Protein AF-A8S3M1-F1 (afdb_monomer)

InterPro domains:
  IPR000883 Cytochrome c oxidase subunit I [PF00115] (1-143)
  IPR000883 Cytochrome c oxidase subunit I [PR01165] (28-47)
  IPR000883 Cytochrome c oxidase subunit I [PR01165] (79-100)
  IPR000883 Cytochrome c oxidase subunit I [PR01165] (126-141)
  IPR000883 Cytochrome c oxidase subunit I [PTHR10422] (1-142)
  IPR023615 Cytochrome c oxidase, subunit I, copper-binding site [PS00077] (81-136)
  IPR023616 Cytochrome c oxidase-like, subunit I domain [PS50855] (1-143)
  IPR036927 Cytochrome c oxidase-like, subunit I superfamily [G3DSA:1.20.210.10] (1-143)
  IPR036927 Cytochrome c oxidase-like, subunit I superfamily [SSF81442] (1-143)

Sequence (143 aa):
SSILGAANFVTTMINMRPGVMELKRVSLFVWSVVITAFLLVLAMPVLAGALTMLLTDRHFNTSFFDPSGGGDPILFVHLFWFFGHPEVYILILPGFGIISHVVKVHCGKKRVFGTLGMIYAMVSIGILGFLVWGHHMFTVGMN

Secondary structure (DSSP, 8-state):
-HHHHHHHHHHHHHHSS-TT--GGGS-HHHHHHHHHHHHHHHHHHHHHHHHHHHHHHHHS---SS-GGGT--HHHHHHHHHHHHHHHHHHHHHHHHHHHHHHHHHHTT-SS-TTHHHHHHHHHHHHHHTTS-GGGGGTTS---

Solvent-accessible surface area (backbone atoms only — not comparable to full-atom values): 7899 Å² total; per-residue (Å²): 113,72,49,64,51,16,53,50,47,42,52,42,64,72,72,66,54,62,95,86,63,55,77,92,72,54,52,60,39,61,50,22,46,37,53,32,18,53,48,40,57,64,29,47,58,45,38,54,48,45,51,49,48,52,50,32,39,74,74,66,79,46,35,64,49,39,61,92,67,73,18,40,58,64,56,53,54,52,35,46,29,54,22,51,44,37,47,59,48,49,66,45,37,42,51,54,12,51,49,51,53,53,52,22,58,78,69,71,43,98,59,59,82,58,54,69,59,51,50,50,51,54,52,49,52,59,60,51,32,72,74,52,32,66,72,82,42,74,84,76,72,76,131

pLDDT: mean 96.69, std 3.25, range [77.25, 98.75]

Organism: Sinonovacula constricta (NCBI:txid98310)

Foldseek 3Di:
DLLVVLVVLLCCVVPVDDPPDDPLNDAQLSLLSNLLSVLCNPLVVLVVVLVVQVVCVVPVVDPQPPVVNPHNVVSSLVSVLLNVLSVVSSVCSSVVRVVQVVCCVVVVHPHRPPSVVSSVVNNCSSVCSNVCSCVVVPPVDDD

Radius of gyration: 19.3 Å; Cα contacts (8 Å, |Δi|>4): 147; chains: 1; bounding box: 44×35×56 Å

Nearest PDB structures (foldseek):
  8d4t-assembly1_N  TM=9.983E-01  e=1.694E-12  Bos taurus
  7vuw-assembly2_N  TM=9.979E-01  e=2.385E-12  Bos taurus
  3abl-assembly1_A  TM=9.981E-01  e=6.659E-12  Bos taurus
  8ugh-assembly1_4A  TM=9.955E-01  e=5.476E-12  Sus scrofa
  8pw6-assembly1_n  TM=9.921E-01  e=1.387E-11  Mus musculus

Structure (mmCIF, N/CA/C/O backbone):
data_AF-A8S3M1-F1
#
_entry.id   AF-A8S3M1-F1
#
loop_
_atom_site.group_PDB
_atom_site.id
_atom_site.type_symbol
_atom_site.label_atom_id
_atom_site.label_alt_id
_atom_site.label_comp_id
_atom_site.label_asym_id
_atom_site.label_entity_id
_atom_site.label_seq_id
_atom_site.pdbx_PDB_ins_code
_atom_site.Cartn_x
_atom_site.Cartn_y
_atom_site.Cartn_z
_atom_site.occupancy
_atom_site.B_iso_or_equiv
_atom_site.auth_seq_id
_atom_site.auth_comp_id
_atom_site.auth_asym_id
_atom_site.auth_atom_id
_atom_site.pdbx_PDB_model_num
ATOM 1 N N . SER A 1 1 ? -5.291 12.418 -5.589 1.00 84.94 1 SER A N 1
ATOM 2 C CA . SER A 1 1 ? -4.151 11.490 -5.742 1.00 84.94 1 SER A CA 1
ATOM 3 C C . SER A 1 1 ? -4.105 10.547 -4.545 1.00 84.94 1 SER A C 1
ATOM 5 O O . SER A 1 1 ? -4.227 11.034 -3.424 1.00 84.94 1 SER A O 1
ATOM 7 N N . SER A 1 2 ? -3.976 9.232 -4.764 1.00 89.69 2 SER A N 1
ATOM 8 C CA . SER A 1 2 ? -3.976 8.199 -3.710 1.00 89.69 2 SER A CA 1
ATOM 9 C C . SER A 1 2 ? -2.753 8.282 -2.788 1.00 89.69 2 SER A C 1
ATOM 11 O O . SER A 1 2 ? -2.904 8.151 -1.578 1.00 89.69 2 SER A O 1
ATOM 13 N N . ILE A 1 3 ? -1.566 8.594 -3.324 1.00 93.94 3 ILE A N 1
ATOM 14 C CA . ILE A 1 3 ? -0.321 8.679 -2.539 1.00 93.94 3 ILE A CA 1
ATOM 15 C C . ILE A 1 3 ? -0.300 9.876 -1.573 1.00 93.94 3 ILE A C 1
ATOM 17 O O . ILE A 1 3 ? 0.083 9.730 -0.415 1.00 93.94 3 ILE A O 1
ATOM 21 N N . LEU A 1 4 ? -0.785 11.048 -2.007 1.00 96.19 4 LEU A N 1
ATOM 22 C CA . LEU A 1 4 ? -0.884 12.232 -1.140 1.00 96.19 4 LEU A CA 1
ATOM 23 C C . LEU A 1 4 ? -1.932 12.028 -0.037 1.00 96.19 4 LEU A C 1
ATOM 25 O O . LEU A 1 4 ? -1.705 12.402 1.111 1.00 96.19 4 LEU A O 1
ATOM 29 N N . GLY A 1 5 ? -3.057 11.385 -0.369 1.00 97.50 5 GLY A N 1
ATOM 30 C CA . GLY A 1 5 ? -4.063 10.995 0.620 1.00 97.50 5 GLY A CA 1
ATOM 31 C C . GLY A 1 5 ? -3.512 9.997 1.641 1.00 97.50 5 GLY A C 1
ATOM 32 O O . GLY A 1 5 ? -3.748 10.148 2.837 1.00 97.50 5 GLY A O 1
ATOM 33 N N . ALA A 1 6 ? -2.720 9.024 1.190 1.00 97.31 6 ALA A N 1
ATOM 34 C CA . ALA A 1 6 ? -2.064 8.055 2.058 1.00 97.31 6 ALA A CA 1
ATOM 35 C C . ALA A 1 6 ? -1.070 8.721 3.025 1.00 97.31 6 ALA A C 1
ATOM 37 O O . ALA A 1 6 ? -1.163 8.512 4.236 1.00 97.31 6 ALA A O 1
ATOM 38 N N . ALA A 1 7 ? -0.188 9.591 2.524 1.00 97.31 7 ALA A N 1
ATOM 39 C CA . ALA A 1 7 ? 0.727 10.359 3.368 1.00 97.31 7 ALA A CA 1
ATOM 40 C C . ALA A 1 7 ? -0.033 11.182 4.423 1.00 97.31 7 ALA A C 1
ATOM 42 O O . ALA A 1 7 ? 0.326 11.155 5.599 1.00 97.31 7 ALA A O 1
ATOM 43 N N . ASN A 1 8 ? -1.133 11.832 4.027 1.00 98.12 8 ASN A N 1
ATOM 44 C CA . ASN A 1 8 ? -2.000 12.570 4.942 1.00 98.12 8 ASN A CA 1
ATOM 45 C C . ASN A 1 8 ? -2.628 11.677 6.027 1.00 98.12 8 ASN A C 1
ATOM 47 O O . ASN A 1 8 ? -2.674 12.065 7.191 1.00 98.12 8 ASN A O 1
ATOM 51 N N . PHE A 1 9 ? -3.103 10.475 5.690 1.00 97.88 9 PHE A N 1
ATOM 52 C CA . PHE A 1 9 ? -3.674 9.564 6.688 1.00 97.88 9 PHE A CA 1
ATOM 53 C C . PHE A 1 9 ? -2.631 9.047 7.681 1.00 97.88 9 PHE A C 1
ATOM 55 O O . PHE A 1 9 ? -2.926 8.970 8.876 1.00 97.88 9 PHE A O 1
ATOM 62 N N . VAL A 1 10 ? -1.414 8.739 7.220 1.00 96.62 10 VAL A N 1
ATOM 63 C CA . VAL A 1 10 ? -0.311 8.320 8.098 1.00 96.62 10 VAL A CA 1
ATOM 64 C C . VAL A 1 10 ? 0.049 9.441 9.072 1.00 96.62 10 VAL A C 1
ATOM 66 O O . VAL A 1 10 ? 0.064 9.221 10.284 1.00 96.62 10 VAL A O 1
ATOM 69 N N . THR A 1 11 ? 0.282 10.659 8.576 1.00 97.19 11 THR A N 1
ATOM 70 C CA . THR A 1 11 ? 0.648 11.800 9.430 1.00 97.19 11 THR A CA 1
ATOM 71 C C . THR A 1 11 ? -0.473 12.167 10.397 1.00 97.19 11 THR A C 1
ATOM 73 O O . THR A 1 11 ? -0.205 12.399 11.576 1.00 97.19 11 THR A O 1
ATOM 76 N N . THR A 1 12 ? -1.725 12.147 9.938 1.00 96.88 12 THR A N 1
ATOM 77 C CA . THR A 1 12 ? -2.904 12.414 10.769 1.00 96.88 12 THR A CA 1
ATOM 78 C C . THR A 1 12 ? -3.018 11.390 11.890 1.00 96.88 12 THR A C 1
ATOM 80 O O . THR A 1 12 ? -3.153 11.762 13.055 1.00 96.88 12 THR A O 1
ATOM 83 N N . MET A 1 13 ? -2.925 10.092 11.583 1.00 94.56 13 MET A N 1
ATOM 84 C CA . MET A 1 13 ? -3.032 9.081 12.628 1.00 94.56 13 MET A CA 1
ATOM 85 C C . MET A 1 13 ? -1.865 9.150 13.601 1.00 94.56 13 MET A C 1
ATOM 87 O O . MET A 1 13 ? -2.093 8.899 14.775 1.00 94.56 13 MET A O 1
ATOM 91 N N . ILE A 1 14 ? -0.645 9.489 13.180 1.00 91.75 14 ILE A N 1
ATOM 92 C CA . ILE A 1 14 ? 0.495 9.567 14.102 1.00 91.75 14 ILE A CA 1
ATOM 93 C C . ILE A 1 14 ? 0.396 10.800 15.009 1.00 91.75 14 ILE A C 1
ATOM 95 O O . ILE A 1 14 ? 0.572 10.659 16.221 1.00 91.75 14 ILE A O 1
ATOM 99 N N . ASN A 1 15 ? 0.070 1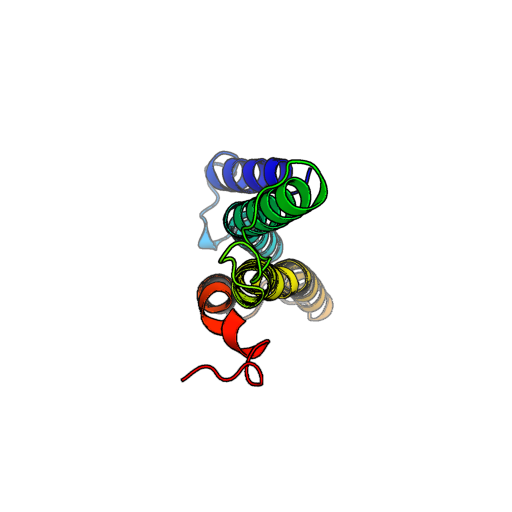1.964 14.442 1.00 95.00 15 ASN A N 1
ATOM 100 C CA . ASN A 1 15 ? 0.246 13.262 15.100 1.00 95.00 15 ASN A CA 1
ATOM 101 C C . ASN A 1 15 ? -1.048 13.895 15.632 1.00 95.00 15 ASN A C 1
ATOM 103 O O . ASN A 1 15 ? -0.982 14.743 16.514 1.00 95.00 15 ASN A O 1
ATOM 107 N N . MET A 1 16 ? -2.220 13.509 15.121 1.00 95.88 16 MET A N 1
ATOM 108 C CA . MET A 1 16 ? -3.497 14.177 15.424 1.00 95.88 16 MET A CA 1
ATOM 109 C C . MET A 1 16 ? -4.458 13.306 16.248 1.00 95.88 16 MET A C 1
ATOM 111 O O . MET A 1 16 ? -5.664 13.553 16.272 1.00 95.88 16 MET A O 1
ATOM 115 N N . ARG A 1 17 ? -3.956 12.274 16.944 1.00 94.38 17 ARG A N 1
ATOM 116 C CA . ARG A 1 17 ? -4.780 11.526 17.913 1.00 94.38 17 ARG A CA 1
ATOM 117 C C . ARG A 1 17 ? -5.064 12.392 19.141 1.00 94.38 17 ARG A C 1
ATOM 119 O O . ARG A 1 17 ? -4.181 13.135 19.567 1.00 94.38 17 ARG A O 1
ATOM 126 N N . PRO A 1 18 ? -6.239 12.243 19.781 1.00 91.75 18 PRO A N 1
ATOM 127 C CA . PRO A 1 18 ? -6.476 12.839 21.091 1.00 91.75 18 PRO A CA 1
ATOM 128 C C . PRO A 1 18 ? -5.373 12.416 22.069 1.00 91.75 18 PRO A C 1
ATOM 130 O O . PRO A 1 18 ? -5.050 11.231 22.137 1.00 91.75 18 PRO A O 1
ATOM 133 N N . GLY A 1 19 ? -4.815 13.356 22.839 1.00 84.31 19 GLY A N 1
ATOM 134 C CA . GLY A 1 19 ? -3.605 13.126 23.648 1.00 84.31 19 GLY A CA 1
ATOM 135 C C . GLY A 1 19 ? -3.694 11.980 24.668 1.00 84.31 19 GLY A C 1
ATOM 136 O O . GLY A 1 19 ? -2.676 11.426 25.063 1.00 84.31 19 GLY A O 1
ATOM 137 N N . VAL A 1 20 ? -4.906 11.567 25.050 1.00 86.25 20 VAL A N 1
ATOM 138 C CA . VAL A 1 20 ? -5.160 10.440 25.968 1.00 86.25 20 VAL A CA 1
ATOM 139 C C . VAL A 1 20 ? -5.360 9.086 25.261 1.00 86.25 20 VAL A C 1
ATOM 141 O O . VAL A 1 20 ? -5.548 8.061 25.919 1.00 86.25 20 VAL A O 1
ATOM 144 N N . MET A 1 21 ? -5.362 9.047 23.923 1.00 92.31 21 MET A N 1
ATOM 145 C CA . MET A 1 21 ? -5.630 7.840 23.137 1.00 92.31 21 MET A CA 1
ATOM 146 C C . MET A 1 21 ? -4.341 7.079 22.795 1.00 92.31 21 MET A C 1
ATOM 148 O O . MET A 1 21 ? -3.607 7.422 21.866 1.00 92.31 21 MET A O 1
ATOM 152 N N . GLU A 1 22 ? -4.114 5.973 23.504 1.00 92.25 22 GLU A N 1
ATOM 153 C CA . GLU A 1 22 ? -3.067 5.000 23.171 1.00 92.25 22 GLU A CA 1
ATOM 154 C C . GLU A 1 22 ? -3.316 4.336 21.799 1.00 92.25 22 GLU A C 1
ATOM 156 O O . GLU A 1 22 ? -4.455 4.025 21.444 1.00 92.25 22 GLU A O 1
ATOM 161 N N . LEU A 1 23 ? -2.247 3.996 21.070 1.00 91.75 23 LEU A N 1
ATOM 162 C CA . LEU A 1 23 ? -2.314 3.320 19.760 1.00 91.75 23 LEU A CA 1
ATOM 163 C C . LEU A 1 23 ? -3.133 2.018 19.777 1.00 91.75 23 LEU A C 1
ATOM 165 O O . LEU A 1 23 ? -3.946 1.774 18.887 1.00 91.75 23 LEU A O 1
ATOM 169 N N . LYS A 1 24 ? -2.988 1.202 20.828 1.00 92.12 24 LYS A N 1
ATOM 170 C CA . LYS A 1 24 ? -3.745 -0.055 20.998 1.00 92.12 24 LYS A CA 1
ATOM 171 C C . LYS A 1 24 ? -5.258 0.145 21.183 1.00 92.12 24 LYS A C 1
ATOM 173 O O . LYS A 1 24 ? -6.006 -0.826 21.130 1.00 92.12 24 LYS A O 1
ATOM 178 N N . ARG A 1 25 ? -5.705 1.381 21.443 1.00 92.12 25 ARG A N 1
ATOM 179 C CA . ARG A 1 25 ? -7.120 1.749 21.621 1.00 92.12 25 ARG A CA 1
ATOM 180 C C . ARG A 1 25 ? -7.738 2.380 20.375 1.00 92.12 25 ARG A C 1
ATOM 182 O O . ARG A 1 25 ? -8.946 2.604 20.360 1.00 92.12 25 ARG A O 1
ATOM 189 N N . VAL A 1 26 ? -6.937 2.660 19.347 1.00 95.81 26 VAL A N 1
ATOM 190 C CA . VAL A 1 26 ? -7.428 3.134 18.049 1.00 95.81 26 VAL A CA 1
ATOM 191 C C . VAL A 1 26 ? -8.322 2.059 17.424 1.00 95.81 26 VAL A C 1
ATOM 193 O O . VAL A 1 26 ? -8.091 0.860 17.592 1.00 95.81 26 VAL A O 1
ATOM 196 N N . SER A 1 27 ? -9.377 2.485 16.731 1.00 96.25 27 SER A N 1
ATOM 197 C CA . SER A 1 27 ? -10.340 1.563 16.134 1.00 96.25 27 SER A CA 1
ATOM 198 C C . SER A 1 27 ? -9.706 0.697 15.040 1.00 96.25 27 SER A C 1
ATOM 200 O O . SER A 1 27 ? -8.761 1.112 14.367 1.00 96.25 27 SER A O 1
ATOM 202 N N . LEU A 1 28 ? -10.247 -0.507 14.831 1.00 98.12 28 LEU A N 1
ATOM 203 C CA . LEU A 1 28 ? -9.750 -1.422 13.798 1.00 98.12 28 LEU A CA 1
ATOM 204 C C . LEU A 1 28 ? -9.915 -0.843 12.387 1.00 98.12 28 LEU A C 1
ATOM 206 O O . LEU A 1 28 ? -9.071 -1.095 11.533 1.00 98.12 28 LEU A O 1
ATOM 210 N N . PHE A 1 29 ? -10.940 -0.014 12.156 1.00 98.25 29 PHE A N 1
ATOM 211 C CA . PHE A 1 29 ? -11.077 0.709 10.894 1.00 98.25 29 PHE A CA 1
ATOM 212 C C . PHE A 1 29 ? -9.928 1.699 10.668 1.00 98.25 29 PHE A C 1
ATOM 214 O O . PHE A 1 29 ? -9.286 1.656 9.622 1.00 98.25 29 PHE A O 1
ATOM 221 N N . VAL A 1 30 ? -9.587 2.533 11.655 1.00 98.00 30 VAL A N 1
ATOM 222 C CA . VAL A 1 30 ? -8.467 3.480 11.508 1.00 98.00 30 VAL A CA 1
ATOM 223 C C . VAL A 1 30 ? -7.138 2.737 11.342 1.00 98.00 30 VAL A C 1
ATOM 225 O O . VAL A 1 30 ? -6.335 3.124 10.497 1.00 98.00 30 VAL A O 1
ATOM 228 N N . TRP A 1 31 ? -6.928 1.631 12.065 1.00 98.38 31 TRP A N 1
ATOM 229 C CA . TRP A 1 31 ? -5.777 0.752 11.837 1.00 98.38 31 TRP A CA 1
ATOM 230 C C . TRP A 1 31 ? -5.722 0.228 10.399 1.00 98.38 31 TRP A C 1
ATOM 232 O O . TRP A 1 31 ? -4.681 0.345 9.758 1.00 98.38 31 TRP A O 1
ATOM 242 N N . SER A 1 32 ? -6.835 -0.285 9.866 1.00 98.50 32 SER A N 1
ATOM 243 C CA . SER A 1 32 ? -6.881 -0.773 8.484 1.00 98.50 32 SER A CA 1
ATOM 244 C C . SER A 1 32 ? -6.567 0.316 7.454 1.00 98.50 32 SER A C 1
ATOM 246 O O . SER A 1 32 ? -5.827 0.057 6.506 1.00 98.50 32 SER A O 1
ATOM 248 N N . VAL A 1 33 ? -7.048 1.548 7.666 1.00 98.44 33 VAL A N 1
ATOM 249 C CA . VAL A 1 33 ? -6.772 2.694 6.786 1.00 98.44 33 VAL A CA 1
ATOM 250 C C . VAL A 1 33 ? -5.297 3.084 6.833 1.00 98.44 33 VAL A C 1
ATOM 252 O O . VAL A 1 33 ? -4.706 3.326 5.787 1.00 98.44 33 VAL A O 1
ATOM 255 N N . VAL A 1 34 ? -4.670 3.107 8.011 1.00 98.06 34 VAL A N 1
ATOM 256 C CA . VAL A 1 34 ? -3.242 3.443 8.130 1.00 98.06 34 VAL A CA 1
ATOM 257 C C . VAL A 1 34 ? -2.355 2.381 7.498 1.00 98.06 34 VAL A C 1
ATOM 259 O O . VAL A 1 34 ? -1.411 2.733 6.798 1.00 98.06 34 VAL A O 1
ATOM 262 N N . ILE A 1 35 ? -2.660 1.095 7.685 1.00 98.50 35 ILE A N 1
ATOM 263 C CA . ILE A 1 35 ? -1.908 0.013 7.031 1.00 98.50 35 ILE A CA 1
ATOM 264 C C . ILE A 1 35 ? -2.045 0.144 5.511 1.00 98.50 35 ILE A C 1
ATOM 266 O O . ILE A 1 35 ? -1.043 0.145 4.806 1.00 98.50 35 ILE A O 1
ATOM 270 N N . THR A 1 36 ? -3.264 0.372 5.017 1.00 98.44 36 THR A N 1
ATOM 271 C CA . THR A 1 36 ? -3.536 0.647 3.596 1.00 98.44 36 THR A CA 1
ATOM 272 C C . THR A 1 36 ? -2.747 1.854 3.082 1.00 98.44 36 THR A C 1
ATOM 274 O O . THR A 1 36 ? -2.180 1.818 1.992 1.00 98.44 36 THR A O 1
ATOM 277 N N . ALA A 1 37 ? -2.664 2.922 3.874 1.00 98.31 37 ALA A N 1
ATOM 278 C CA . ALA A 1 37 ? -1.905 4.112 3.527 1.00 98.31 37 ALA A CA 1
ATOM 279 C C . ALA A 1 37 ? -0.392 3.835 3.452 1.00 98.31 37 ALA A C 1
ATOM 281 O O . ALA A 1 37 ? 0.262 4.283 2.513 1.00 98.31 37 ALA A O 1
ATOM 282 N N . PHE A 1 38 ? 0.164 3.044 4.373 1.00 98.12 38 PHE A N 1
ATOM 283 C CA . PHE A 1 38 ? 1.555 2.595 4.275 1.00 98.12 38 PHE A CA 1
ATOM 284 C C . PHE A 1 38 ? 1.806 1.767 3.009 1.00 98.12 38 PHE A C 1
ATOM 286 O O . PHE A 1 38 ? 2.780 2.032 2.307 1.00 98.12 38 PHE A O 1
ATOM 293 N N . LEU A 1 39 ? 0.913 0.826 2.676 1.00 98.12 39 LEU A N 1
ATOM 294 C CA . LEU A 1 39 ? 1.008 0.050 1.433 1.00 98.12 39 LEU A CA 1
ATOM 295 C C . LEU A 1 39 ? 1.016 0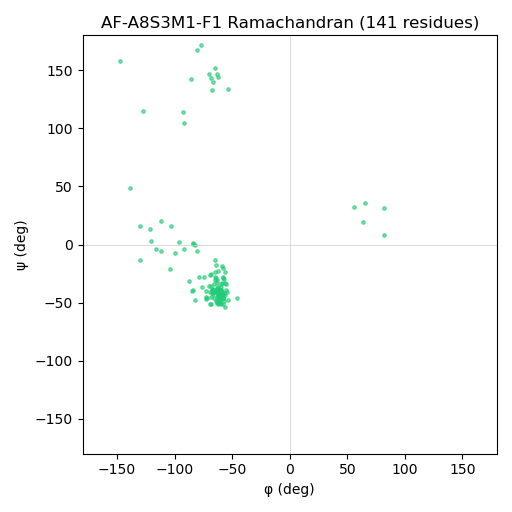.965 0.203 1.00 98.12 39 LEU A C 1
ATOM 297 O O . LEU A 1 39 ? 1.870 0.809 -0.662 1.00 98.12 39 LEU A O 1
ATOM 301 N N . LEU A 1 40 ? 0.119 1.954 0.145 1.00 98.06 40 LEU A N 1
ATOM 302 C CA . LEU A 1 40 ? 0.050 2.915 -0.960 1.00 98.06 40 LEU A CA 1
ATOM 303 C C . LEU A 1 40 ? 1.336 3.736 -1.106 1.00 98.06 40 LEU A C 1
ATOM 305 O O . LEU A 1 40 ? 1.818 3.900 -2.223 1.00 98.06 40 LEU A O 1
ATOM 309 N N . VAL A 1 41 ? 1.897 4.248 -0.006 1.00 97.75 41 VAL A N 1
ATOM 310 C CA . VAL A 1 41 ? 3.140 5.041 -0.039 1.00 97.75 41 VAL A CA 1
ATOM 311 C C . VAL A 1 41 ? 4.317 4.221 -0.570 1.00 97.75 41 VAL A C 1
ATOM 313 O O . VAL A 1 41 ? 5.141 4.763 -1.301 1.00 97.75 41 VAL A O 1
ATOM 316 N N . LEU A 1 42 ? 4.387 2.930 -0.238 1.00 96.94 42 LEU A N 1
ATOM 317 C CA . LEU A 1 42 ? 5.488 2.052 -0.642 1.00 96.94 42 LEU A CA 1
ATOM 318 C C . LEU A 1 42 ? 5.300 1.440 -2.040 1.00 96.94 42 LEU A C 1
ATOM 320 O O . LEU A 1 42 ? 6.262 1.353 -2.798 1.00 96.94 42 LEU A O 1
ATOM 324 N N . ALA A 1 43 ? 4.081 1.029 -2.399 1.00 97.00 43 ALA A N 1
ATOM 325 C CA . ALA A 1 43 ? 3.810 0.301 -3.640 1.00 97.00 43 ALA A CA 1
ATOM 326 C C . ALA A 1 43 ? 3.620 1.225 -4.856 1.00 97.00 43 ALA A C 1
ATOM 328 O O . ALA A 1 43 ? 4.097 0.918 -5.948 1.00 97.00 43 ALA A O 1
ATOM 329 N N . MET A 1 44 ? 2.948 2.374 -4.687 1.00 97.06 44 MET A N 1
ATOM 330 C CA . MET A 1 44 ? 2.633 3.280 -5.805 1.00 97.06 44 MET A CA 1
ATOM 331 C C . MET A 1 44 ? 3.868 3.809 -6.558 1.00 97.06 44 MET A C 1
ATOM 333 O O . MET A 1 44 ? 3.791 3.899 -7.785 1.00 97.06 44 MET A O 1
ATOM 337 N N . PRO A 1 45 ? 4.999 4.155 -5.903 1.00 97.81 45 PRO A N 1
ATOM 338 C CA . PRO A 1 45 ? 6.195 4.604 -6.616 1.00 97.81 45 PRO A CA 1
ATOM 339 C C . PRO A 1 45 ? 6.747 3.570 -7.603 1.00 97.81 45 PRO A C 1
ATOM 341 O O . PRO A 1 45 ? 7.230 3.951 -8.667 1.00 97.81 45 PRO A O 1
ATOM 344 N N . VAL A 1 46 ? 6.639 2.274 -7.290 1.00 98.31 46 VAL A N 1
ATOM 345 C CA . VAL A 1 46 ? 7.133 1.200 -8.166 1.00 98.31 46 VAL A CA 1
ATOM 346 C C . VAL A 1 46 ? 6.301 1.117 -9.444 1.00 98.31 46 VAL A C 1
ATOM 348 O O . VAL A 1 46 ? 6.868 1.103 -10.536 1.00 98.31 46 VAL A O 1
ATOM 351 N N . LEU A 1 47 ? 4.967 1.172 -9.333 1.00 97.94 47 LEU A N 1
ATOM 352 C CA . LEU A 1 47 ? 4.092 1.240 -10.507 1.00 97.94 47 LEU A CA 1
ATOM 353 C C . LEU A 1 47 ? 4.340 2.515 -11.320 1.00 97.94 47 LEU A C 1
ATOM 355 O O . LEU A 1 47 ? 4.434 2.454 -12.543 1.00 97.94 47 LEU A O 1
ATOM 359 N N . ALA A 1 48 ? 4.463 3.670 -10.660 1.00 98.12 48 ALA A N 1
ATOM 360 C CA . ALA A 1 48 ? 4.745 4.928 -11.345 1.00 98.12 48 ALA A CA 1
ATOM 361 C C . ALA A 1 48 ? 6.066 4.859 -12.132 1.00 98.12 48 ALA A C 1
ATOM 363 O O . ALA A 1 48 ? 6.122 5.317 -13.274 1.00 98.12 48 ALA A O 1
ATOM 364 N N . GLY A 1 49 ? 7.099 4.229 -11.564 1.00 98.50 49 GLY A N 1
ATOM 365 C CA . GLY A 1 49 ? 8.359 3.946 -12.250 1.00 98.50 49 GLY A CA 1
ATOM 366 C C . GLY A 1 49 ? 8.175 3.030 -13.460 1.00 98.50 49 GLY A C 1
ATOM 367 O O . GLY A 1 49 ? 8.616 3.379 -14.551 1.00 98.50 49 GLY A O 1
ATOM 368 N N . ALA A 1 50 ? 7.467 1.907 -13.300 1.00 98.56 50 ALA A N 1
ATOM 369 C CA . ALA A 1 50 ? 7.182 0.963 -14.386 1.00 98.56 50 ALA A CA 1
ATOM 370 C C . ALA A 1 50 ? 6.446 1.621 -15.561 1.00 98.56 50 ALA A C 1
ATOM 372 O O . ALA A 1 50 ? 6.832 1.457 -16.716 1.00 98.56 50 ALA A O 1
ATOM 373 N N . LEU A 1 51 ? 5.411 2.410 -15.265 1.00 98.50 51 LEU A N 1
ATOM 374 C CA . LEU A 1 51 ? 4.642 3.130 -16.277 1.00 98.50 51 LEU A CA 1
ATOM 375 C C . LEU A 1 51 ? 5.459 4.241 -16.938 1.00 98.50 51 LEU A C 1
ATOM 377 O O . LEU A 1 51 ? 5.307 4.462 -18.135 1.00 98.50 51 LEU A O 1
ATOM 381 N N . THR A 1 52 ? 6.337 4.916 -16.192 1.00 98.69 52 THR A N 1
ATOM 382 C CA . THR A 1 52 ? 7.240 5.928 -16.761 1.00 98.69 52 THR A CA 1
ATOM 383 C C . THR A 1 52 ? 8.242 5.286 -17.716 1.00 98.69 52 THR A C 1
ATOM 385 O O . THR A 1 52 ? 8.380 5.771 -18.832 1.00 98.69 52 THR A O 1
ATOM 388 N N . MET A 1 53 ? 8.869 4.169 -17.330 1.00 98.75 53 MET A N 1
ATOM 389 C CA . MET A 1 53 ? 9.760 3.400 -18.213 1.00 98.75 53 MET A CA 1
ATOM 390 C C . MET A 1 53 ? 9.032 2.921 -19.473 1.00 98.75 53 MET A C 1
ATOM 392 O O . MET A 1 53 ? 9.549 3.038 -20.579 1.00 98.75 53 MET A O 1
ATOM 396 N N . LEU A 1 54 ? 7.789 2.452 -19.331 1.00 98.62 54 LEU A N 1
ATOM 397 C CA . LEU A 1 54 ? 6.990 2.016 -20.475 1.00 98.62 54 LEU A CA 1
ATOM 398 C C . LEU A 1 54 ? 6.652 3.197 -21.391 1.00 98.62 54 LEU A C 1
ATOM 400 O O . LEU A 1 54 ? 6.692 3.078 -22.613 1.00 98.62 54 LEU A O 1
ATOM 404 N N . LEU A 1 55 ? 6.314 4.348 -20.811 1.00 98.75 55 LEU A N 1
ATOM 405 C CA . LEU A 1 55 ? 6.045 5.564 -21.565 1.00 98.75 55 LEU A CA 1
ATOM 406 C C . LEU A 1 55 ? 7.295 6.026 -22.328 1.00 98.75 55 LEU A C 1
ATOM 408 O O . LEU A 1 55 ? 7.176 6.432 -23.485 1.00 98.75 55 LEU A O 1
ATOM 412 N N . THR A 1 56 ? 8.481 5.942 -21.719 1.00 98.69 56 THR A N 1
ATOM 413 C CA . THR A 1 56 ? 9.735 6.310 -22.385 1.00 98.69 56 THR A CA 1
ATOM 414 C C . THR A 1 56 ? 10.123 5.333 -23.484 1.00 98.69 56 THR A C 1
ATOM 416 O O . THR A 1 56 ? 10.554 5.787 -24.544 1.00 98.69 56 THR A O 1
ATOM 419 N N . ASP A 1 57 ? 9.864 4.034 -23.314 1.00 98.50 57 ASP A N 1
ATOM 420 C CA . ASP A 1 57 ? 10.093 3.046 -24.375 1.00 98.50 57 ASP A CA 1
ATOM 421 C C . ASP A 1 57 ? 9.201 3.334 -25.586 1.00 98.50 57 ASP A C 1
ATOM 423 O O . ASP A 1 57 ? 9.622 3.229 -26.735 1.00 98.50 57 ASP A O 1
ATOM 427 N N . ARG A 1 58 ? 7.965 3.782 -25.342 1.00 98.25 58 ARG A N 1
ATOM 428 C CA . ARG A 1 58 ? 6.997 4.073 -26.408 1.00 98.25 58 ARG A CA 1
ATOM 429 C C . ARG A 1 58 ? 7.212 5.403 -27.124 1.00 98.25 58 ARG A C 1
ATOM 431 O O . ARG A 1 58 ? 6.768 5.534 -28.263 1.00 98.25 58 ARG A O 1
ATOM 438 N N . HIS A 1 59 ? 7.797 6.400 -26.462 1.00 98.44 59 HIS A N 1
ATOM 439 C CA . HIS A 1 59 ? 7.778 7.782 -26.961 1.00 98.44 59 HIS A CA 1
ATOM 440 C C . HIS A 1 59 ? 9.137 8.483 -26.997 1.00 98.44 59 HIS A C 1
ATOM 442 O O . HIS A 1 59 ? 9.250 9.529 -27.631 1.00 98.44 59 HIS A O 1
ATOM 448 N N . PHE A 1 60 ? 10.159 7.935 -26.342 1.00 98.31 60 PHE A N 1
ATOM 449 C CA . PHE A 1 60 ? 11.459 8.590 -26.173 1.00 98.31 60 PHE A CA 1
ATOM 450 C C . PHE A 1 60 ? 12.642 7.689 -26.562 1.00 98.31 60 PHE A C 1
ATOM 452 O O . PHE A 1 60 ? 13.782 8.018 -26.242 1.00 98.31 60 PHE A O 1
ATOM 459 N N . ASN A 1 61 ? 12.386 6.592 -27.287 1.00 97.50 61 ASN A N 1
ATOM 460 C CA . ASN A 1 61 ? 13.396 5.643 -27.771 1.00 97.50 61 ASN A CA 1
ATOM 461 C C . ASN A 1 61 ? 14.283 5.053 -26.656 1.00 97.50 61 ASN A C 1
ATOM 463 O O . ASN A 1 61 ? 15.462 4.783 -26.886 1.00 97.50 61 ASN A O 1
ATOM 467 N N . THR A 1 62 ? 13.741 4.872 -25.447 1.00 98.56 62 THR A N 1
ATOM 468 C CA . THR A 1 62 ? 14.386 4.009 -24.445 1.00 98.56 62 THR A CA 1
ATOM 469 C C . THR A 1 62 ? 14.070 2.538 -24.735 1.00 98.56 62 THR A C 1
ATOM 471 O O . THR A 1 62 ? 13.215 2.237 -25.566 1.00 98.56 62 THR A O 1
ATOM 474 N N . SER A 1 63 ? 14.782 1.620 -24.081 1.00 98.19 63 SER A N 1
ATOM 475 C CA . SER A 1 63 ? 14.631 0.174 -24.285 1.00 98.19 63 SER A CA 1
ATOM 476 C C . SER A 1 63 ? 14.673 -0.609 -22.968 1.00 98.19 63 SER A C 1
ATOM 478 O O . SER A 1 63 ? 15.405 -1.586 -22.840 1.00 98.19 63 SER A O 1
ATOM 480 N N . PHE A 1 64 ? 13.905 -0.189 -21.959 1.00 98.62 64 PHE A N 1
ATOM 481 C CA . PHE A 1 64 ? 13.822 -0.897 -20.674 1.00 98.62 64 PHE A CA 1
ATOM 482 C C . PHE A 1 64 ? 13.227 -2.304 -20.822 1.00 98.62 64 PHE A C 1
ATOM 484 O O . PHE A 1 64 ? 13.701 -3.247 -20.185 1.00 98.62 64 PHE A O 1
ATOM 491 N N . PHE A 1 65 ? 12.199 -2.449 -21.661 1.00 98.50 65 PHE A N 1
ATOM 492 C CA . PHE A 1 65 ? 11.422 -3.680 -21.815 1.00 98.50 65 PHE A CA 1
ATOM 493 C C . PHE A 1 65 ? 11.522 -4.307 -23.212 1.00 98.50 65 PHE A C 1
ATOM 495 O O . PHE A 1 65 ? 10.958 -5.376 -23.421 1.00 98.50 65 PHE A O 1
ATOM 502 N N . ASP A 1 66 ? 12.207 -3.667 -24.167 1.00 98.00 66 ASP A N 1
ATOM 503 C CA . ASP A 1 66 ? 12.375 -4.170 -25.538 1.00 98.00 66 ASP A CA 1
ATOM 504 C C . ASP A 1 66 ? 13.677 -4.987 -25.693 1.00 98.00 66 ASP A C 1
ATOM 506 O O . ASP A 1 66 ? 14.767 -4.402 -25.647 1.00 98.00 66 ASP A O 1
ATOM 510 N N . PRO A 1 67 ? 13.599 -6.310 -25.955 1.00 97.75 67 PRO A N 1
ATOM 511 C CA . PRO A 1 67 ? 14.775 -7.151 -26.179 1.00 97.75 67 PRO A CA 1
ATOM 512 C C . PRO A 1 67 ? 15.670 -6.693 -27.332 1.00 97.75 67 PRO A C 1
ATOM 514 O O . PRO A 1 67 ? 16.878 -6.923 -27.288 1.00 97.75 67 PRO A O 1
ATOM 517 N N . SER A 1 68 ? 15.117 -6.039 -28.360 1.00 97.62 68 SER A N 1
ATOM 518 C CA . SER A 1 68 ? 15.901 -5.559 -29.505 1.00 97.62 68 SER A CA 1
ATOM 519 C C . SER A 1 68 ? 16.913 -4.475 -29.109 1.00 97.62 68 SER A C 1
ATOM 521 O O . SER A 1 68 ? 17.980 -4.374 -29.713 1.00 97.62 68 SER A O 1
ATOM 523 N N . GLY A 1 69 ? 16.609 -3.724 -28.045 1.00 96.88 69 GLY A N 1
ATOM 524 C CA . GLY A 1 69 ? 17.489 -2.744 -27.412 1.00 96.88 69 GLY A CA 1
ATOM 525 C C . GLY A 1 69 ? 18.128 -3.231 -26.107 1.00 96.88 69 GLY A C 1
ATOM 526 O O . GLY A 1 69 ? 18.610 -2.403 -25.3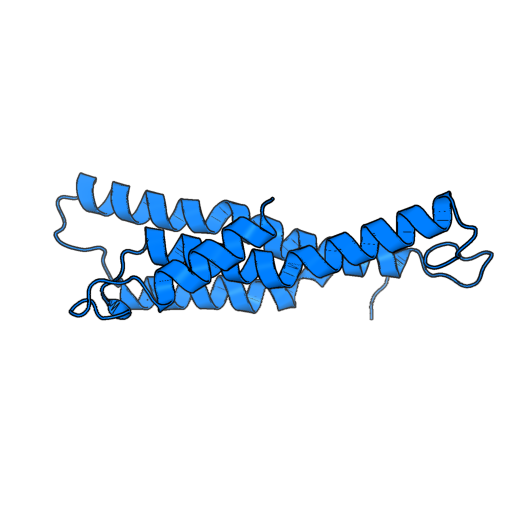35 1.00 96.88 69 GLY A O 1
ATOM 527 N N . GLY A 1 70 ? 18.113 -4.543 -25.838 1.00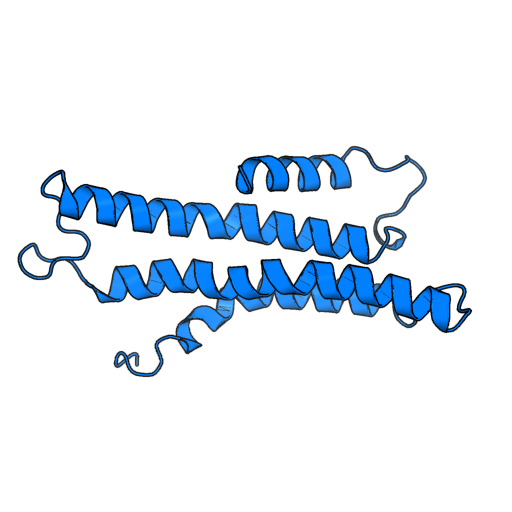 97.25 70 GLY A N 1
ATOM 528 C CA . GLY A 1 70 ? 18.716 -5.161 -24.651 1.00 97.25 70 GLY A CA 1
ATOM 529 C C . GLY A 1 70 ? 17.870 -5.125 -23.371 1.00 97.25 70 GLY A C 1
ATOM 530 O O . GLY A 1 70 ? 18.382 -5.486 -22.313 1.00 97.25 70 GLY A O 1
ATOM 531 N N . GLY A 1 71 ? 16.610 -4.693 -23.448 1.00 98.00 71 GLY A N 1
ATOM 532 C CA . GLY A 1 71 ? 15.661 -4.704 -22.334 1.00 98.00 71 GLY A CA 1
ATOM 533 C C . GLY A 1 71 ? 15.070 -6.085 -22.043 1.00 98.00 71 GLY A C 1
ATOM 534 O O . GLY A 1 71 ? 15.239 -7.032 -22.812 1.00 98.00 71 GLY A O 1
ATOM 535 N N . ASP A 1 72 ? 14.331 -6.190 -20.938 1.00 97.88 72 ASP A N 1
ATOM 536 C CA . ASP A 1 72 ? 13.676 -7.432 -20.511 1.00 97.88 72 ASP A CA 1
ATOM 537 C C . ASP A 1 72 ? 12.173 -7.210 -20.245 1.00 97.88 72 ASP A C 1
ATOM 539 O O . ASP A 1 72 ? 11.810 -6.514 -19.291 1.00 97.88 72 ASP A O 1
ATOM 543 N N . PRO A 1 73 ? 11.266 -7.824 -21.026 1.00 96.88 73 PRO A N 1
ATOM 544 C CA . PRO A 1 73 ? 9.829 -7.770 -20.769 1.00 96.88 73 PRO A CA 1
ATOM 545 C C . PRO A 1 73 ? 9.425 -8.292 -19.380 1.00 96.88 73 PRO A C 1
ATOM 547 O O . PRO A 1 73 ? 8.437 -7.821 -18.812 1.00 96.88 73 PRO A O 1
ATOM 550 N N . ILE A 1 74 ? 10.172 -9.244 -18.804 1.00 97.88 74 ILE A N 1
ATOM 551 C CA . ILE A 1 74 ? 9.884 -9.822 -17.481 1.00 97.88 74 ILE A CA 1
ATOM 552 C C . ILE A 1 74 ? 10.128 -8.805 -16.360 1.00 97.88 74 ILE A C 1
ATOM 554 O O . ILE A 1 74 ? 9.435 -8.844 -15.339 1.00 97.88 74 ILE A O 1
ATOM 558 N N . LEU A 1 75 ? 11.007 -7.817 -16.569 1.00 98.00 75 LEU A N 1
ATOM 559 C CA . LEU A 1 75 ? 11.186 -6.703 -15.636 1.00 98.00 75 LEU A CA 1
ATOM 560 C C . LEU A 1 75 ? 9.871 -5.944 -15.413 1.00 98.00 75 LEU A C 1
ATOM 562 O O . LEU A 1 75 ? 9.524 -5.652 -14.267 1.00 98.00 75 LEU A O 1
ATOM 566 N N . PHE A 1 76 ? 9.103 -5.666 -16.474 1.00 98.25 76 PHE A N 1
ATOM 567 C CA . PHE A 1 76 ? 7.798 -5.011 -16.332 1.00 98.25 76 PHE A CA 1
ATOM 568 C C . PHE A 1 76 ? 6.851 -5.853 -15.475 1.00 98.25 76 PHE A C 1
ATOM 570 O O . PHE A 1 76 ? 6.175 -5.324 -14.595 1.00 98.25 76 PHE A O 1
ATOM 577 N N . VAL A 1 77 ? 6.836 -7.170 -15.695 1.00 97.75 77 VAL A N 1
ATOM 578 C CA . VAL A 1 77 ? 5.985 -8.109 -14.957 1.00 97.75 77 VAL A CA 1
ATOM 579 C C . VAL A 1 77 ? 6.337 -8.113 -13.464 1.00 97.75 77 VAL A C 1
ATOM 581 O O . VAL A 1 77 ? 5.433 -8.042 -12.629 1.00 97.75 77 VAL A O 1
ATOM 584 N N . HIS A 1 78 ? 7.627 -8.103 -13.109 1.00 98.19 78 HIS A N 1
ATOM 585 C CA . HIS A 1 78 ? 8.064 -7.973 -11.716 1.00 98.19 78 HIS A CA 1
ATOM 586 C C . HIS A 1 78 ? 7.607 -6.657 -11.084 1.00 98.19 78 HIS A C 1
ATOM 588 O O . HIS A 1 78 ? 7.038 -6.676 -9.994 1.00 98.19 78 HIS A O 1
ATOM 594 N N . LEU A 1 79 ? 7.839 -5.523 -11.749 1.00 98.56 79 LEU A N 1
ATOM 595 C CA . LEU A 1 79 ? 7.491 -4.205 -11.212 1.00 98.56 79 LEU A CA 1
ATOM 596 C C . LEU A 1 79 ? 5.976 -4.028 -11.072 1.00 98.56 79 LEU A C 1
ATOM 598 O O . LEU A 1 79 ? 5.502 -3.487 -10.072 1.00 98.56 79 LEU A O 1
ATOM 602 N N . PHE A 1 80 ? 5.217 -4.515 -12.054 1.00 98.56 80 PHE A N 1
ATOM 603 C CA . PHE A 1 80 ? 3.764 -4.475 -12.033 1.00 98.56 80 PHE A CA 1
ATOM 604 C C . PHE A 1 80 ? 3.214 -5.306 -10.877 1.00 98.56 80 PHE A C 1
ATOM 606 O O . PHE A 1 80 ? 2.429 -4.787 -10.090 1.00 98.56 80 PHE A O 1
ATOM 613 N N . TRP A 1 81 ? 3.645 -6.561 -10.714 1.00 98.56 81 TRP A N 1
ATOM 614 C CA . TRP A 1 81 ? 3.120 -7.414 -9.645 1.00 98.56 81 TRP A CA 1
ATOM 615 C C . TRP A 1 81 ? 3.642 -7.054 -8.258 1.00 98.56 81 TRP A C 1
ATOM 617 O O . TRP A 1 81 ? 2.903 -7.231 -7.288 1.00 98.56 81 TRP A O 1
ATOM 627 N N . PHE A 1 82 ? 4.843 -6.475 -8.149 1.00 98.38 82 PHE A N 1
ATOM 628 C CA . PHE A 1 82 ? 5.318 -5.891 -6.893 1.00 98.38 82 PHE A CA 1
ATOM 629 C C . PHE A 1 82 ? 4.345 -4.829 -6.365 1.00 98.38 82 PHE A C 1
ATOM 631 O O . PHE A 1 82 ? 4.167 -4.710 -5.159 1.00 98.38 82 PHE A O 1
ATOM 638 N N . PHE A 1 83 ? 3.678 -4.090 -7.256 1.00 98.31 83 PHE A N 1
ATOM 639 C CA . PHE A 1 83 ? 2.550 -3.234 -6.898 1.00 98.31 83 PHE A CA 1
ATOM 640 C C . PHE A 1 83 ? 1.222 -4.006 -6.792 1.00 98.31 83 PHE A C 1
ATOM 642 O O . PHE A 1 83 ? 0.488 -3.833 -5.819 1.00 98.31 83 PHE A O 1
ATOM 649 N N . GLY A 1 84 ? 0.906 -4.845 -7.779 1.00 97.88 84 GLY A N 1
ATOM 650 C CA . GLY A 1 84 ? -0.415 -5.451 -7.947 1.00 97.88 84 GLY A CA 1
ATOM 651 C C . GLY A 1 84 ? -0.819 -6.369 -6.796 1.00 97.88 84 GLY A C 1
ATOM 652 O O . GLY A 1 84 ? -1.988 -6.406 -6.415 1.00 97.88 84 GLY A O 1
ATOM 653 N N . HIS A 1 85 ? 0.135 -7.068 -6.172 1.00 98.38 85 HIS A N 1
ATOM 654 C CA . HIS A 1 85 ? -0.191 -7.896 -5.010 1.00 98.38 85 HIS A CA 1
ATOM 655 C C . HIS A 1 85 ? -0.484 -7.069 -3.741 1.00 98.38 85 HIS A C 1
ATOM 657 O O . HIS A 1 85 ? -1.514 -7.288 -3.101 1.00 98.38 85 HIS A O 1
ATOM 663 N N . PRO A 1 86 ? 0.320 -6.057 -3.368 1.00 98.31 86 PRO A N 1
ATOM 664 C CA . PRO A 1 86 ? -0.099 -5.075 -2.368 1.00 98.31 86 PRO A CA 1
ATOM 665 C C . PRO A 1 86 ? -1.424 -4.366 -2.687 1.00 98.31 86 PRO A C 1
ATOM 667 O O . PRO A 1 86 ? -2.180 -4.078 -1.758 1.00 98.31 86 PRO A O 1
ATOM 670 N N . GLU A 1 87 ? -1.746 -4.110 -3.962 1.00 98.12 87 GLU A N 1
ATOM 671 C CA . GLU A 1 87 ? -3.007 -3.468 -4.367 1.00 98.12 87 GLU A CA 1
ATOM 672 C C . GLU A 1 87 ? -4.235 -4.272 -3.927 1.00 98.12 87 GLU A C 1
ATOM 674 O O . GLU A 1 87 ? -5.168 -3.708 -3.349 1.00 98.12 87 GLU A O 1
ATOM 679 N N . VAL A 1 88 ? -4.231 -5.598 -4.091 1.00 98.19 88 VAL A N 1
ATOM 680 C CA . VAL A 1 88 ? -5.370 -6.405 -3.625 1.00 98.19 88 VAL A CA 1
ATOM 681 C C . VAL A 1 88 ? -5.532 -6.348 -2.100 1.00 98.19 88 VAL A C 1
ATOM 683 O O . VAL A 1 88 ? -6.658 -6.401 -1.597 1.00 98.19 88 VAL A O 1
ATOM 686 N N . TYR A 1 89 ? -4.445 -6.142 -1.343 1.00 98.19 89 TYR A N 1
ATOM 687 C CA . TYR A 1 89 ? -4.534 -5.900 0.100 1.00 98.19 89 TYR A CA 1
ATOM 688 C C . TYR A 1 89 ? -5.005 -4.488 0.456 1.00 98.19 89 TYR A C 1
ATOM 690 O O . TYR A 1 89 ? -5.774 -4.330 1.407 1.00 98.19 89 TYR A O 1
ATOM 698 N N . ILE A 1 90 ? -4.605 -3.476 -0.317 1.00 98.00 90 ILE A N 1
ATOM 699 C CA . ILE A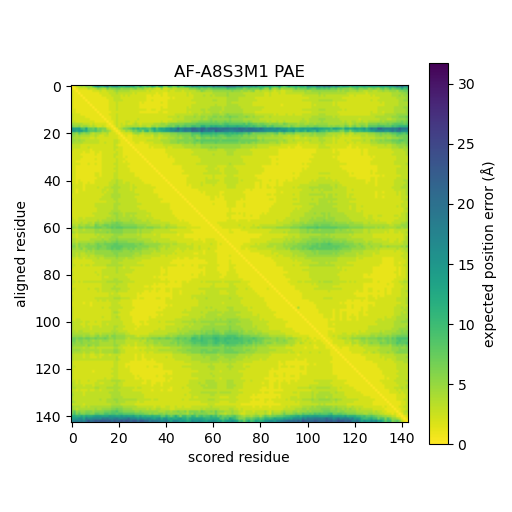 1 90 ? -5.113 -2.099 -0.205 1.00 98.00 90 ILE A CA 1
ATOM 700 C C . ILE A 1 90 ? -6.644 -2.084 -0.321 1.00 98.00 90 ILE A C 1
ATOM 702 O O . ILE A 1 90 ? -7.310 -1.365 0.423 1.00 98.00 90 ILE A O 1
ATOM 706 N N . LEU A 1 91 ? -7.209 -2.906 -1.209 1.00 97.38 91 LEU A N 1
ATOM 707 C CA . LEU A 1 91 ? -8.656 -3.008 -1.403 1.00 97.38 91 LEU A CA 1
ATOM 708 C C . LEU A 1 91 ? -9.367 -3.736 -0.251 1.00 97.38 91 LEU A C 1
ATOM 710 O O . LEU A 1 91 ? -10.451 -3.317 0.161 1.00 97.38 91 LEU A O 1
ATOM 714 N N . ILE A 1 92 ? -8.785 -4.812 0.291 1.00 98.44 92 ILE A N 1
ATOM 715 C CA . ILE A 1 92 ? -9.485 -5.670 1.264 1.00 98.44 92 ILE A CA 1
ATOM 716 C C . ILE A 1 92 ? -9.341 -5.219 2.725 1.00 98.44 92 ILE A C 1
ATOM 718 O O . ILE A 1 92 ? -10.270 -5.406 3.516 1.00 98.44 92 ILE A O 1
ATOM 722 N N . LEU A 1 93 ? -8.215 -4.607 3.110 1.00 98.56 93 LEU A N 1
ATOM 723 C CA . LEU A 1 93 ? -7.943 -4.239 4.506 1.00 98.56 93 LEU A CA 1
ATOM 724 C C . LEU A 1 93 ? -9.001 -3.286 5.096 1.00 98.56 93 LEU A C 1
ATOM 726 O O . LEU A 1 93 ? -9.489 -3.575 6.195 1.00 98.56 93 LEU A O 1
ATOM 730 N N . PRO A 1 94 ? -9.440 -2.208 4.409 1.00 98.50 94 PRO A N 1
ATOM 731 C CA . PRO A 1 94 ? -10.535 -1.369 4.900 1.00 98.50 94 PRO A CA 1
ATOM 732 C C . PRO A 1 94 ? -11.835 -2.154 5.103 1.00 98.50 94 PRO A C 1
ATOM 734 O O . PRO A 1 94 ? -12.575 -1.890 6.054 1.00 98.50 94 PRO A O 1
ATOM 737 N N . GLY A 1 95 ? -12.080 -3.168 4.265 1.00 98.50 95 GLY A N 1
ATOM 738 C CA . GLY A 1 95 ? -13.186 -4.110 4.420 1.00 98.50 95 GLY A CA 1
ATOM 739 C C . GLY A 1 95 ? -13.133 -4.855 5.756 1.00 98.50 95 GLY A C 1
ATOM 740 O O . GLY A 1 95 ? -14.136 -4.896 6.470 1.00 98.50 95 GLY A O 1
ATOM 741 N N . PHE A 1 96 ? -11.962 -5.357 6.166 1.00 98.50 96 PHE A N 1
ATOM 742 C CA . PHE A 1 96 ? -11.786 -5.972 7.492 1.00 98.50 96 PHE A CA 1
ATOM 743 C C . PHE A 1 96 ? -12.083 -4.988 8.627 1.00 98.50 96 PHE A C 1
ATOM 745 O O . PHE A 1 96 ? -12.768 -5.334 9.596 1.00 98.50 96 PHE A O 1
ATOM 752 N N . GLY A 1 97 ? -11.622 -3.744 8.487 1.00 98.12 97 GLY A N 1
ATOM 753 C CA . GLY A 1 97 ? -11.926 -2.658 9.410 1.00 98.12 97 GLY A CA 1
ATOM 754 C C . GLY A 1 97 ? -13.431 -2.436 9.566 1.00 98.12 97 GLY A C 1
ATOM 755 O O . GLY A 1 97 ? -13.950 -2.502 10.682 1.00 98.12 97 GLY A O 1
ATOM 756 N N . ILE A 1 98 ? -14.149 -2.240 8.458 1.00 98.56 98 ILE A N 1
ATOM 757 C CA . ILE A 1 98 ? -15.602 -2.005 8.439 1.00 98.56 98 ILE A CA 1
ATOM 758 C C . ILE A 1 98 ? -16.357 -3.190 9.049 1.00 98.56 98 ILE A C 1
ATOM 760 O O . ILE A 1 98 ? -17.158 -3.005 9.969 1.00 98.56 98 ILE A O 1
ATOM 764 N N . ILE A 1 99 ? -16.067 -4.414 8.600 1.00 98.44 99 ILE A N 1
ATOM 765 C CA . ILE A 1 99 ? -16.748 -5.624 9.078 1.00 98.44 99 ILE A CA 1
ATOM 766 C C . ILE A 1 99 ? -16.540 -5.820 10.579 1.00 98.44 99 ILE A C 1
ATOM 768 O O . ILE A 1 99 ? -17.492 -6.147 11.287 1.00 98.44 99 ILE A O 1
ATOM 772 N N . SER A 1 100 ? -15.346 -5.537 11.108 1.00 97.75 100 SER A N 1
ATOM 773 C CA . SER A 1 100 ? -15.102 -5.635 12.552 1.00 97.75 100 SER A CA 1
ATOM 774 C C . SER A 1 100 ? -16.023 -4.715 13.372 1.00 97.75 100 SER A C 1
ATOM 776 O O . SER A 1 100 ? -16.503 -5.108 14.438 1.00 97.75 100 SER A O 1
ATOM 778 N N . HIS A 1 101 ? -16.331 -3.517 12.861 1.00 96.44 101 HIS A N 1
ATOM 779 C CA . HIS A 1 101 ? -17.261 -2.582 13.491 1.00 96.44 101 HIS A CA 1
ATOM 780 C C . HIS A 1 101 ? -18.710 -3.058 13.376 1.00 96.44 101 HIS A C 1
ATOM 782 O O . HIS A 1 101 ? -19.424 -3.056 14.383 1.00 96.44 101 HIS A O 1
ATOM 788 N N . VAL A 1 102 ? -19.126 -3.497 12.185 1.00 98.25 102 VAL A N 1
ATOM 789 C CA . VAL A 1 102 ? -20.477 -4.014 11.925 1.00 98.25 102 VAL A CA 1
ATOM 790 C C . VAL A 1 102 ? -20.773 -5.206 12.835 1.00 98.25 102 VAL A C 1
ATOM 792 O O . VAL A 1 102 ? -21.766 -5.185 13.561 1.00 98.25 102 VAL A O 1
ATOM 795 N N . VAL A 1 103 ? -19.884 -6.200 12.877 1.00 98.00 103 VAL A N 1
ATOM 796 C CA . VAL A 1 103 ? -20.043 -7.404 13.707 1.00 98.00 103 VAL A CA 1
ATOM 797 C C . VAL A 1 103 ? -20.087 -7.050 15.192 1.00 98.00 103 VAL A C 1
ATOM 799 O O . VAL A 1 103 ? -20.954 -7.539 15.914 1.00 98.00 103 VAL A O 1
ATOM 802 N N . LYS A 1 104 ? -19.206 -6.156 15.668 1.00 97.44 104 LYS A N 1
ATOM 803 C CA . LYS A 1 104 ? -19.215 -5.706 17.070 1.00 97.44 104 LYS A CA 1
ATOM 804 C C . LYS A 1 104 ? -20.593 -5.183 17.487 1.00 97.44 104 LYS A C 1
ATOM 806 O O . LYS A 1 104 ? -21.077 -5.539 18.560 1.00 97.44 104 LYS A O 1
ATOM 811 N N . VAL A 1 105 ? -21.185 -4.327 16.649 1.00 97.44 105 VAL A N 1
ATOM 812 C CA . VAL A 1 105 ? -22.481 -3.688 16.909 1.00 97.44 105 VAL A CA 1
ATOM 813 C C . VAL A 1 105 ? -23.611 -4.714 16.869 1.00 97.44 105 VAL A C 1
ATOM 815 O O . VAL A 1 105 ? -24.358 -4.808 17.837 1.00 97.44 105 VAL A O 1
ATOM 818 N N . HIS A 1 106 ? -23.700 -5.525 15.813 1.00 97.81 106 HIS A N 1
ATOM 819 C CA . HIS A 1 106 ? -24.800 -6.484 15.644 1.00 97.81 106 HIS A CA 1
ATOM 820 C C . HIS A 1 106 ? -24.764 -7.632 16.661 1.00 97.81 106 HIS A C 1
ATOM 822 O O . HIS A 1 106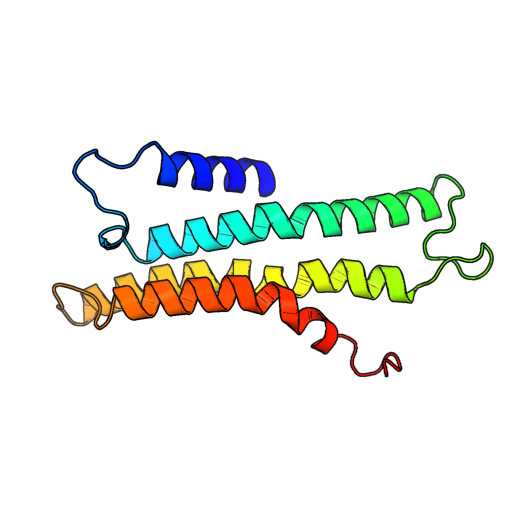 ? -25.804 -8.178 17.008 1.00 97.81 106 HIS A O 1
ATOM 828 N N . CYS A 1 107 ? -23.590 -7.971 17.201 1.00 96.94 107 CYS A N 1
ATOM 829 C CA . CYS A 1 107 ? -23.474 -8.931 18.298 1.00 96.94 107 CYS A CA 1
ATOM 830 C C . CYS A 1 107 ? -23.694 -8.314 19.694 1.00 96.94 107 CYS A C 1
ATOM 832 O O . CYS A 1 107 ? -23.524 -9.020 20.687 1.00 96.94 107 CYS A O 1
ATOM 834 N N . GLY A 1 108 ? -23.969 -7.008 19.808 1.00 96.38 108 GLY A N 1
ATOM 835 C CA . GLY A 1 108 ? -24.159 -6.328 21.097 1.00 96.38 108 GLY A CA 1
ATOM 836 C C . GLY A 1 108 ? -22.917 -6.315 22.001 1.00 96.38 108 GLY A C 1
ATOM 837 O O . GLY A 1 108 ? -23.025 -6.139 23.215 1.00 96.38 108 GLY A O 1
ATOM 838 N N . LYS A 1 109 ? -21.713 -6.524 21.447 1.00 95.38 109 LYS A N 1
ATOM 839 C CA . LYS A 1 109 ? -20.474 -6.614 22.233 1.00 95.38 109 LYS A CA 1
ATOM 840 C C . LYS A 1 109 ? -19.881 -5.228 22.484 1.00 95.3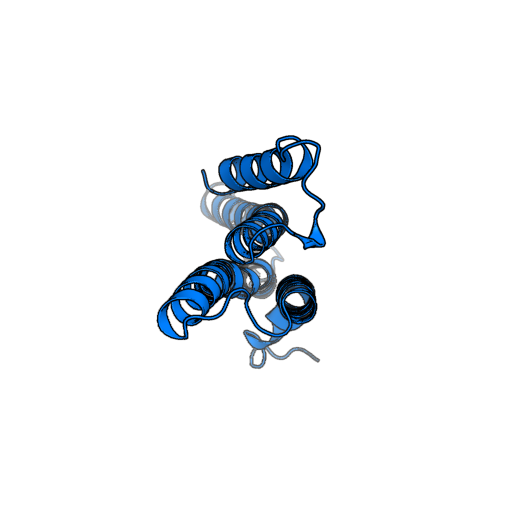8 109 LYS A C 1
ATOM 842 O O . LYS A 1 109 ? -19.819 -4.377 21.601 1.00 95.38 109 LYS A O 1
ATOM 847 N N . LYS A 1 110 ? -19.321 -5.025 23.681 1.00 93.50 110 LYS A N 1
ATOM 848 C CA . LYS A 1 110 ? -18.609 -3.777 24.027 1.00 93.50 110 LYS A CA 1
ATOM 849 C C . LYS A 1 110 ? -17.339 -3.568 23.191 1.00 93.50 110 LYS A C 1
ATOM 851 O O . LYS A 1 110 ? -16.957 -2.435 22.914 1.00 93.50 110 LYS A O 1
ATOM 856 N N . ARG A 1 111 ? -16.683 -4.659 22.784 1.00 93.75 111 ARG A N 1
ATOM 857 C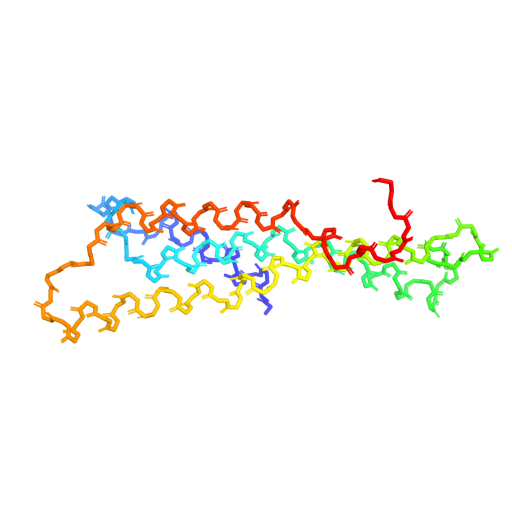 CA . ARG A 1 111 ? -15.447 -4.659 21.992 1.00 93.75 111 ARG A CA 1
ATOM 858 C C . ARG A 1 111 ? -15.386 -5.867 21.068 1.00 93.75 111 ARG A C 1
ATOM 860 O O . ARG A 1 111 ? -16.018 -6.888 21.337 1.00 93.75 111 ARG A O 1
ATOM 867 N N . VAL A 1 112 ? -14.585 -5.748 20.016 1.00 96.31 112 VAL A N 1
ATOM 868 C CA . VAL A 1 112 ? -14.228 -6.888 19.170 1.00 96.31 112 VAL A CA 1
ATOM 869 C C . VAL A 1 112 ? -13.367 -7.853 19.988 1.00 96.31 112 VAL A C 1
ATOM 871 O O . VAL A 1 112 ? -12.550 -7.431 20.810 1.00 96.31 112 VAL A O 1
ATOM 874 N N . PHE A 1 113 ? -13.591 -9.153 19.821 1.00 95.75 113 PHE A N 1
ATOM 875 C CA . PHE A 1 113 ? -12.767 -10.162 20.476 1.00 95.75 113 PHE A CA 1
ATOM 876 C C . PHE A 1 113 ? -11.353 -10.131 19.884 1.00 95.75 113 PHE A C 1
ATOM 878 O O . PHE A 1 113 ? -11.200 -10.088 18.670 1.00 95.75 113 PHE A O 1
ATOM 885 N N . GLY A 1 114 ? -10.325 -10.131 20.736 1.00 96.00 114 GLY A N 1
ATOM 886 C CA . GLY A 1 114 ? -8.938 -10.184 20.273 1.00 96.00 114 GLY A CA 1
ATOM 887 C C . GLY A 1 114 ? -8.467 -8.959 19.477 1.00 96.00 114 GLY A C 1
ATOM 888 O O . GLY A 1 114 ? -7.659 -9.127 18.573 1.00 96.00 114 GLY A O 1
ATOM 889 N N . THR A 1 115 ? -8.918 -7.736 19.801 1.00 96.31 115 THR A N 1
ATOM 890 C CA . THR A 1 115 ? -8.539 -6.498 19.078 1.00 96.31 115 THR A CA 1
ATOM 891 C C . THR A 1 115 ? -7.040 -6.390 18.787 1.00 96.31 115 THR A C 1
ATOM 893 O O . THR A 1 115 ? -6.663 -6.082 17.663 1.00 96.31 115 THR A O 1
ATOM 896 N N . LEU A 1 116 ? -6.178 -6.670 19.772 1.00 97.44 116 LEU A N 1
ATOM 897 C CA . LEU A 1 116 ? -4.728 -6.590 19.578 1.00 97.44 116 LEU A CA 1
ATOM 898 C C . LEU A 1 116 ? -4.219 -7.647 18.583 1.00 97.44 116 LEU A C 1
ATOM 900 O O . LEU A 1 116 ? -3.406 -7.332 17.722 1.00 97.44 116 LEU A O 1
ATOM 904 N N . GLY A 1 117 ? -4.760 -8.867 18.648 1.00 98.25 117 GLY A N 1
ATOM 905 C CA . GLY A 1 117 ? -4.468 -9.923 17.677 1.00 98.25 117 GLY A CA 1
ATOM 906 C C . GLY A 1 117 ? -4.913 -9.552 16.262 1.00 98.25 117 GLY A C 1
ATOM 907 O O . GLY A 1 117 ? -4.180 -9.802 15.315 1.00 98.25 117 GLY A O 1
ATOM 908 N N . MET A 1 118 ? -6.058 -8.879 16.111 1.00 98.12 118 MET A N 1
ATOM 909 C CA . MET A 1 118 ? -6.505 -8.372 14.808 1.00 98.12 118 ME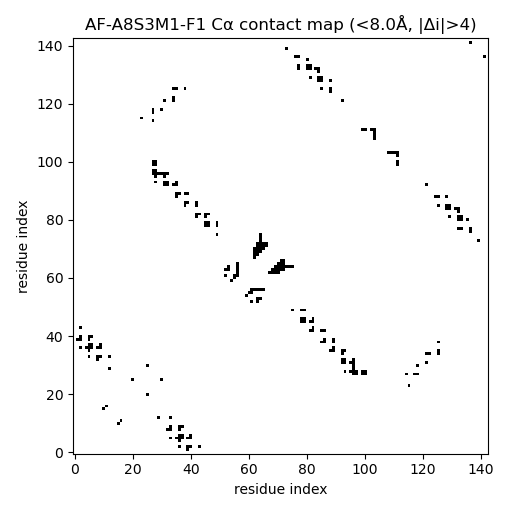T A CA 1
ATOM 910 C C . MET A 1 118 ? -5.600 -7.264 14.264 1.00 98.12 118 MET A C 1
ATOM 912 O O . MET A 1 118 ? -5.328 -7.246 13.068 1.00 98.12 118 MET A O 1
ATOM 916 N N . ILE A 1 119 ? -5.116 -6.358 15.122 1.00 98.44 119 ILE A N 1
ATOM 917 C CA . ILE A 1 119 ? -4.135 -5.338 14.720 1.00 98.44 119 ILE A CA 1
ATOM 918 C C . ILE A 1 119 ? -2.874 -6.025 14.189 1.00 98.44 119 ILE A C 1
ATOM 920 O O . ILE A 1 119 ? -2.451 -5.727 13.076 1.00 98.44 119 ILE A O 1
ATOM 924 N N . TYR A 1 120 ? -2.313 -6.979 14.939 1.00 98.38 120 TYR A N 1
ATOM 925 C CA . TYR A 1 120 ? -1.127 -7.714 14.497 1.00 98.38 120 TYR A CA 1
ATOM 926 C C . TYR A 1 120 ? -1.373 -8.501 13.213 1.00 98.38 120 TYR A C 1
ATOM 928 O O . TYR A 1 120 ? -0.551 -8.423 12.310 1.00 98.38 120 TYR A O 1
ATOM 936 N N . ALA A 1 121 ? -2.521 -9.165 13.074 1.00 98.44 121 ALA A N 1
ATOM 937 C CA . ALA A 1 121 ? -2.871 -9.876 11.850 1.00 98.44 121 ALA A CA 1
ATOM 938 C C . ALA A 1 121 ? -2.913 -8.943 10.628 1.00 98.44 121 ALA A C 1
ATOM 940 O O . ALA A 1 121 ? -2.319 -9.259 9.601 1.00 98.44 121 ALA A O 1
ATOM 941 N N . MET A 1 122 ? -3.554 -7.772 10.733 1.00 98.62 122 MET A N 1
ATOM 942 C CA . MET A 1 122 ? -3.597 -6.806 9.627 1.00 98.62 122 MET A CA 1
ATOM 943 C C . MET A 1 122 ? -2.208 -6.244 9.293 1.00 98.62 122 MET A C 1
ATOM 945 O O . MET A 1 122 ? -1.884 -6.093 8.118 1.00 98.62 122 MET A O 1
ATOM 949 N N . VAL A 1 123 ? -1.374 -5.961 10.302 1.00 98.44 123 VAL A N 1
ATOM 950 C CA . VAL A 1 123 ? 0.013 -5.512 10.085 1.00 98.44 123 VAL A CA 1
ATOM 951 C C . VAL A 1 123 ? 0.829 -6.601 9.386 1.00 98.44 123 VAL A C 1
ATOM 953 O O . VAL A 1 123 ? 1.518 -6.311 8.411 1.00 98.44 123 VAL A O 1
ATOM 956 N N . SER A 1 124 ? 0.713 -7.856 9.828 1.00 98.50 124 SER A N 1
ATOM 957 C CA . SER A 1 124 ? 1.379 -8.998 9.199 1.00 98.50 124 SER A CA 1
ATOM 958 C C . SER A 1 124 ? 0.943 -9.188 7.749 1.00 98.50 124 SER A C 1
ATOM 960 O O . SER A 1 124 ? 1.804 -9.383 6.901 1.00 98.50 124 SER A O 1
ATOM 962 N N . ILE A 1 125 ? -0.354 -9.071 7.440 1.00 98.25 125 ILE A N 1
ATOM 963 C CA . ILE A 1 125 ? -0.855 -9.112 6.055 1.00 98.25 125 ILE A CA 1
ATOM 964 C C . ILE A 1 125 ? -0.199 -8.013 5.213 1.00 98.25 125 ILE A C 1
ATOM 966 O O . ILE A 1 125 ? 0.280 -8.293 4.118 1.00 98.25 125 ILE A O 1
ATOM 970 N N . GLY A 1 126 ? -0.123 -6.785 5.735 1.00 97.56 126 GLY A N 1
ATOM 971 C CA . GLY A 1 126 ? 0.520 -5.676 5.031 1.00 97.56 126 GLY A CA 1
ATOM 972 C C . GLY A 1 126 ? 2.003 -5.929 4.730 1.00 97.56 126 GLY A C 1
ATOM 973 O O . GLY A 1 126 ? 2.446 -5.708 3.608 1.00 97.56 126 GLY A O 1
ATOM 974 N N . ILE A 1 127 ? 2.767 -6.436 5.702 1.00 97.62 127 ILE A N 1
ATOM 975 C CA . ILE A 1 127 ? 4.200 -6.727 5.520 1.00 97.62 127 ILE A CA 1
ATOM 976 C C . ILE A 1 127 ? 4.406 -7.903 4.558 1.00 97.62 127 ILE A C 1
ATOM 978 O O . ILE A 1 127 ? 5.165 -7.791 3.598 1.00 97.62 127 ILE A O 1
ATOM 982 N N . LEU A 1 128 ? 3.721 -9.026 4.796 1.00 97.75 128 LEU A N 1
ATOM 983 C CA . LEU A 1 128 ? 3.856 -10.233 3.977 1.00 97.75 128 LEU A CA 1
ATOM 984 C C . LEU A 1 128 ? 3.376 -10.012 2.539 1.00 97.75 128 LEU A C 1
ATOM 986 O O . LEU A 1 128 ? 3.853 -10.688 1.631 1.00 97.75 128 LEU A O 1
ATOM 990 N N . GLY A 1 129 ? 2.492 -9.039 2.302 1.00 96.25 129 GLY A N 1
ATOM 991 C CA . GLY A 1 129 ? 2.051 -8.691 0.957 1.00 96.25 129 GLY A CA 1
ATOM 992 C C . GLY A 1 129 ? 3.158 -8.188 0.033 1.00 96.25 129 GLY A C 1
ATOM 993 O O . GLY A 1 129 ? 3.056 -8.371 -1.175 1.00 96.25 129 GLY A O 1
ATOM 994 N N . PHE A 1 130 ? 4.257 -7.665 0.573 1.00 97.69 130 PHE A N 1
ATOM 995 C CA . PHE A 1 130 ? 5.434 -7.319 -0.225 1.00 97.69 130 PHE A CA 1
ATOM 996 C C . PHE A 1 130 ? 6.374 -8.494 -0.493 1.00 97.69 130 PHE A C 1
ATOM 998 O O . PHE A 1 130 ? 7.397 -8.282 -1.124 1.00 97.69 130 PHE A O 1
ATOM 1005 N N . LEU A 1 131 ? 6.078 -9.712 -0.026 1.00 97.81 131 LEU A N 1
ATOM 1006 C CA . LEU A 1 131 ? 6.976 -10.871 -0.151 1.00 97.81 131 LEU A CA 1
ATOM 1007 C C . LEU A 1 131 ? 6.462 -11.960 -1.097 1.00 97.81 131 LEU A C 1
ATOM 1009 O O . LEU A 1 131 ? 7.163 -12.938 -1.333 1.00 97.81 131 LEU A O 1
ATOM 1013 N N . VAL A 1 132 ? 5.243 -11.824 -1.621 1.00 98.00 132 VAL A N 1
ATOM 1014 C CA . VAL A 1 132 ? 4.561 -12.924 -2.326 1.00 98.00 132 VAL A CA 1
ATOM 1015 C C . VAL A 1 132 ? 4.200 -12.604 -3.777 1.00 98.00 132 VAL A C 1
ATOM 1017 O O . VAL A 1 132 ? 3.614 -13.443 -4.450 1.00 98.00 132 VAL A O 1
ATOM 1020 N N . TRP A 1 133 ? 4.575 -11.432 -4.301 1.00 98.25 133 TRP A N 1
ATOM 1021 C CA . TRP A 1 133 ? 4.175 -10.998 -5.648 1.00 98.25 133 TRP A CA 1
ATOM 1022 C C . TRP A 1 133 ? 4.598 -11.959 -6.770 1.00 98.25 133 TRP A C 1
ATOM 1024 O O . TRP A 1 133 ? 3.903 -12.068 -7.780 1.00 98.25 133 TRP A O 1
ATOM 1034 N N . GLY A 1 134 ? 5.695 -12.701 -6.575 1.00 97.00 134 GLY A N 1
ATOM 1035 C CA . GLY A 1 134 ? 6.189 -13.701 -7.525 1.00 97.00 134 GLY A CA 1
ATOM 1036 C C . GLY A 1 134 ? 5.180 -14.810 -7.842 1.00 97.00 134 GLY A C 1
ATOM 1037 O O . GLY A 1 134 ? 5.280 -15.443 -8.889 1.00 97.00 134 GLY A O 1
ATOM 1038 N N . HIS A 1 135 ? 4.150 -15.005 -7.010 1.00 97.31 135 HIS A N 1
ATOM 1039 C CA . HIS A 1 135 ? 3.098 -15.990 -7.274 1.00 97.31 135 HIS A CA 1
ATOM 1040 C C . HIS A 1 135 ? 2.254 -15.711 -8.527 1.00 97.31 135 HIS A C 1
ATOM 1042 O O . HIS A 1 135 ? 1.646 -16.622 -9.078 1.00 97.31 135 HIS A O 1
ATOM 1048 N N . HIS A 1 136 ? 2.275 -14.482 -9.046 1.00 97.94 136 HIS A N 1
ATOM 1049 C CA . HIS A 1 136 ? 1.631 -14.130 -10.312 1.00 97.94 136 HIS A CA 1
ATOM 1050 C C . HIS A 1 136 ? 2.476 -14.517 -11.532 1.00 97.94 136 HIS A C 1
ATOM 1052 O O . HIS A 1 136 ? 2.035 -14.366 -12.669 1.00 97.94 136 HIS A O 1
ATOM 1058 N N . MET A 1 137 ? 3.698 -14.991 -11.300 1.00 97.19 137 MET A N 1
ATOM 1059 C CA . MET A 1 137 ? 4.723 -15.201 -12.314 1.00 97.19 137 MET A CA 1
ATOM 1060 C C . MET A 1 137 ? 5.184 -16.661 -12.371 1.00 97.19 137 MET A C 1
ATOM 1062 O O . MET A 1 137 ? 6.189 -16.954 -13.001 1.00 97.19 137 MET A O 1
ATOM 1066 N N . PHE A 1 138 ? 4.478 -17.611 -11.749 1.00 95.25 138 PHE A N 1
ATOM 1067 C CA . PHE A 1 138 ? 4.946 -19.004 -11.656 1.00 95.25 138 PHE A CA 1
ATOM 1068 C C . PHE A 1 138 ? 5.243 -19.683 -13.000 1.00 95.25 138 PHE A C 1
ATOM 1070 O O . PHE A 1 138 ? 6.037 -20.615 -13.053 1.00 95.25 138 PHE A O 1
ATOM 1077 N N . THR A 1 139 ? 4.640 -19.218 -14.092 1.00 94.50 139 THR A N 1
ATOM 1078 C CA . THR A 1 139 ? 4.829 -19.787 -15.430 1.00 94.50 139 THR A CA 1
ATOM 1079 C C . THR A 1 139 ? 5.880 -19.061 -16.272 1.00 94.50 139 THR A C 1
ATOM 1081 O O . THR A 1 139 ? 6.093 -19.459 -17.413 1.00 94.50 139 THR A O 1
ATOM 1084 N N . VAL A 1 140 ? 6.561 -18.031 -15.745 1.00 92.94 140 VAL A N 1
ATOM 1085 C CA . VAL A 1 140 ? 7.580 -17.278 -16.510 1.00 92.94 140 VAL A CA 1
ATOM 1086 C C . VAL A 1 140 ? 8.957 -17.956 -16.532 1.00 92.94 140 VAL A C 1
ATOM 1088 O O . VAL A 1 140 ? 9.876 -17.435 -17.152 1.00 92.94 140 VAL A O 1
ATOM 1091 N N . GLY A 1 141 ? 9.107 -19.117 -15.880 1.00 89.81 141 GLY A N 1
ATOM 1092 C CA . GLY A 1 141 ? 10.367 -19.870 -15.846 1.00 89.81 141 GLY A CA 1
ATOM 1093 C C . GLY A 1 141 ? 11.375 -19.372 -14.805 1.00 89.81 141 GLY A C 1
ATOM 1094 O O . GLY A 1 141 ? 12.576 -19.451 -15.041 1.00 89.81 141 GLY A O 1
ATOM 1095 N N . MET A 1 142 ? 10.899 -18.841 -13.670 1.00 82.75 142 MET A N 1
ATOM 1096 C CA . MET A 1 142 ? 11.761 -18.511 -12.524 1.00 82.75 142 MET A CA 1
ATOM 1097 C C . MET A 1 142 ? 12.315 -19.793 -11.876 1.00 82.75 142 MET A C 1
ATOM 1099 O O . MET A 1 142 ? 11.599 -20.793 -11.806 1.00 82.75 142 MET A O 1
ATOM 1103 N N . ASN A 1 143 ? 13.573 -19.742 -11.416 1.00 77.25 143 ASN A N 1
ATOM 1104 C CA . ASN A 1 143 ? 14.246 -20.834 -10.694 1.00 77.25 143 ASN A CA 1
ATOM 1105 C C . ASN A 1 143 ? 13.703 -21.033 -9.275 1.00 77.25 143 ASN A C 1
ATOM 1107 O O . ASN A 1 143 ? 13.351 -20.014 -8.635 1.00 77.25 143 ASN A O 1
#

Mean predicted aligned error: 3.21 Å